Protein AF-A0A8T2EXW4-F1 (afdb_monomer)

pLDDT: mean 79.89, std 21.57, range [36.88, 98.75]

Structure (mmCIF, N/CA/C/O backbone):
data_AF-A0A8T2EXW4-F1
#
_entry.id   AF-A0A8T2EXW4-F1
#
loop_
_atom_site.group_PDB
_atom_site.id
_atom_site.type_symbol
_atom_site.label_atom_id
_atom_site.label_alt_id
_atom_site.label_comp_id
_atom_site.label_asym_id
_atom_site.label_entity_id
_atom_site.label_seq_id
_atom_site.pdbx_PDB_ins_code
_atom_site.Cartn_x
_atom_site.Cartn_y
_atom_site.Cartn_z
_atom_site.occupancy
_atom_site.B_iso_or_equiv
_atom_site.auth_seq_id
_atom_site.auth_comp_id
_atom_site.auth_asym_id
_atom_site.auth_atom_id
_atom_site.pdbx_PDB_model_num
ATOM 1 N N . MET A 1 1 ? -66.366 -6.429 31.521 1.00 39.06 1 MET A N 1
ATOM 2 C CA . MET A 1 1 ? -65.003 -6.988 31.436 1.00 39.06 1 MET A CA 1
ATOM 3 C C . MET A 1 1 ? -64.017 -5.832 31.522 1.00 39.06 1 MET A C 1
ATOM 5 O O . MET A 1 1 ? -64.271 -4.809 30.902 1.00 39.06 1 MET A O 1
ATOM 9 N N . TYR A 1 2 ? -62.978 -5.981 32.345 1.00 40.16 2 TYR A N 1
ATOM 10 C CA . TYR A 1 2 ? -61.801 -5.101 32.490 1.00 40.16 2 TYR A CA 1
ATOM 11 C C . TYR A 1 2 ? -61.026 -5.036 31.134 1.00 40.16 2 TYR A C 1
ATOM 13 O O . TYR A 1 2 ? -61.219 -5.942 30.328 1.00 40.16 2 TYR A O 1
ATOM 21 N N . TYR A 1 3 ? -60.220 -4.038 30.730 1.00 41.88 3 TYR A N 1
ATOM 22 C CA . TYR A 1 3 ? -59.063 -3.401 31.384 1.00 41.88 3 TYR A CA 1
ATOM 23 C C . TYR A 1 3 ? -58.643 -2.054 30.731 1.00 41.88 3 TYR A C 1
ATOM 25 O O . TYR A 1 3 ? -59.054 -1.703 29.629 1.00 41.88 3 TYR A O 1
ATOM 33 N N . THR A 1 4 ? -57.790 -1.355 31.480 1.00 46.88 4 THR A N 1
ATOM 34 C CA . THR A 1 4 ? -57.100 -0.057 31.361 1.00 46.88 4 THR A CA 1
ATOM 35 C C . THR A 1 4 ? -55.875 0.028 30.419 1.00 46.88 4 THR A C 1
ATOM 37 O O . THR A 1 4 ? -55.115 -0.927 30.343 1.00 46.88 4 THR A O 1
ATOM 40 N N . LEU A 1 5 ? -55.666 1.258 29.900 1.00 52.72 5 LEU A N 1
ATOM 41 C CA . LEU A 1 5 ? -54.453 2.120 29.802 1.00 52.72 5 LEU A CA 1
ATOM 42 C C . LEU A 1 5 ? -53.231 1.787 28.910 1.00 52.72 5 LEU A C 1
ATOM 44 O O . LEU A 1 5 ? -52.885 0.644 28.659 1.00 52.72 5 LEU A O 1
ATOM 48 N N . GLU A 1 6 ? -52.542 2.898 28.593 1.00 42.69 6 GLU A N 1
ATOM 49 C CA . GLU A 1 6 ? -51.160 3.083 28.102 1.00 42.69 6 GLU A CA 1
ATOM 50 C C . GLU A 1 6 ? -51.038 3.219 26.576 1.00 42.69 6 GLU A C 1
ATOM 52 O O . GLU A 1 6 ? -51.516 2.402 25.806 1.00 42.69 6 GLU A O 1
ATOM 57 N N . GLY A 1 7 ? -50.527 4.322 26.031 1.00 51.69 7 GLY A N 1
ATOM 58 C CA . GLY A 1 7 ? -49.288 4.990 26.412 1.00 51.69 7 GLY A CA 1
ATOM 59 C C . GLY A 1 7 ? -48.325 4.771 25.248 1.00 51.69 7 GLY A C 1
ATOM 60 O O . GLY A 1 7 ? -47.659 3.750 25.178 1.00 51.69 7 GLY A O 1
ATOM 61 N N . GLY A 1 8 ? -48.311 5.693 24.286 1.00 43.69 8 GLY A N 1
ATOM 62 C CA . GLY A 1 8 ? -47.463 5.599 23.100 1.00 43.69 8 GLY A CA 1
ATOM 63 C C . GLY A 1 8 ? -46.711 6.899 22.902 1.00 43.69 8 GLY A C 1
ATOM 64 O O . GLY A 1 8 ? -47.172 7.779 22.179 1.00 43.69 8 GLY A O 1
ATOM 65 N N . VAL A 1 9 ? -45.572 7.038 23.580 1.00 42.72 9 VAL A N 1
ATOM 66 C CA . VAL A 1 9 ? -44.593 8.080 23.268 1.00 42.72 9 VAL A CA 1
ATOM 67 C C . VAL A 1 9 ? -44.084 7.769 21.866 1.00 42.72 9 VAL A C 1
ATOM 69 O O . VAL A 1 9 ? -43.449 6.739 21.652 1.00 42.72 9 VAL A O 1
ATOM 72 N N . VAL A 1 10 ? -44.386 8.635 20.899 1.00 42.44 10 VAL A N 1
ATOM 73 C CA . VAL A 1 10 ? -43.747 8.594 19.583 1.00 42.44 10 VAL A CA 1
ATOM 74 C C . VAL A 1 10 ? -42.301 9.007 19.819 1.00 42.44 10 VAL A C 1
ATOM 76 O O . VAL A 1 10 ? -41.969 10.192 19.817 1.00 42.44 10 VAL A O 1
ATOM 79 N N . SER A 1 11 ? -41.445 8.041 20.150 1.00 50.97 11 SER A N 1
ATOM 80 C CA . SER A 1 11 ? -40.027 8.307 20.306 1.00 50.97 11 SER A CA 1
ATOM 81 C C . SER A 1 11 ? -39.472 8.616 18.923 1.00 50.97 11 SER A C 1
ATOM 83 O O . SER A 1 11 ? -39.265 7.720 18.104 1.00 50.97 11 SER A O 1
ATOM 85 N N . GLY A 1 12 ? -39.263 9.903 18.659 1.00 42.81 12 GLY A N 1
ATOM 86 C CA . GLY A 1 12 ? -38.510 10.412 17.521 1.00 42.81 12 GLY A CA 1
ATOM 87 C C . GLY A 1 12 ? -37.026 10.080 17.649 1.00 42.81 12 GLY A C 1
ATOM 88 O O . GLY A 1 12 ? -36.191 10.982 17.636 1.00 42.81 12 GLY A O 1
ATOM 89 N N . PHE A 1 13 ? -36.687 8.797 17.789 1.00 49.12 13 PHE A N 1
ATOM 90 C CA . PHE A 1 13 ? -35.325 8.352 17.562 1.00 49.12 13 PHE A CA 1
ATOM 91 C C . PHE A 1 13 ? -35.085 8.457 16.064 1.00 49.12 13 PHE A C 1
ATOM 93 O O . PHE A 1 13 ? -35.522 7.629 15.269 1.00 49.12 13 PHE A O 1
ATOM 100 N N . LYS A 1 14 ? -34.430 9.550 15.686 1.00 46.91 14 LYS A N 1
ATOM 101 C CA . LYS A 1 14 ? -33.710 9.650 14.430 1.00 46.91 14 LYS A CA 1
ATOM 102 C C . LYS A 1 14 ? -32.697 8.507 14.461 1.00 46.91 14 LYS A C 1
ATOM 104 O O . LYS A 1 14 ? -31.738 8.582 15.224 1.00 46.91 14 LYS A O 1
ATOM 109 N N . THR A 1 15 ? -32.968 7.430 13.729 1.00 45.72 15 THR A N 1
ATOM 110 C CA . THR A 1 15 ? -31.979 6.386 13.464 1.00 45.72 15 THR A CA 1
ATOM 111 C C . THR A 1 15 ? -30.754 7.107 12.919 1.00 45.72 15 THR A C 1
ATOM 113 O O . THR A 1 15 ? -30.822 7.715 11.853 1.00 45.72 15 THR A O 1
ATOM 116 N N . VAL A 1 16 ? -29.689 7.170 13.716 1.00 55.31 16 VAL A N 1
ATOM 117 C CA . VAL A 1 16 ? -28.384 7.597 13.225 1.00 55.31 16 VAL A CA 1
ATOM 118 C C . VAL A 1 16 ? -27.994 6.492 12.260 1.00 55.31 16 VAL A C 1
ATOM 120 O O . VAL A 1 16 ? -27.789 5.359 12.682 1.00 55.31 16 VAL A O 1
ATOM 123 N N . GLU A 1 17 ? -28.047 6.785 10.965 1.00 58.06 17 GLU A N 1
ATOM 124 C CA . GLU A 1 17 ? -27.419 5.936 9.962 1.00 58.06 17 GLU A CA 1
ATOM 125 C C . GLU A 1 17 ? -25.943 5.870 10.364 1.00 58.06 17 GLU A C 1
ATOM 127 O O . GLU A 1 17 ? -25.265 6.897 10.362 1.00 58.06 17 GLU A O 1
ATOM 132 N N . GLU A 1 18 ? -25.490 4.711 10.851 1.00 60.97 18 GLU A N 1
ATOM 133 C CA . GLU A 1 18 ? -24.069 4.468 11.099 1.00 60.97 18 GLU A CA 1
ATOM 134 C C . GLU A 1 18 ? -23.335 4.772 9.791 1.00 60.97 18 GLU A C 1
ATOM 136 O O . GLU A 1 18 ? -23.615 4.156 8.760 1.00 60.97 18 GLU A O 1
ATOM 141 N N . GLU A 1 19 ? -22.451 5.771 9.810 1.00 63.19 19 GLU A N 1
ATOM 142 C CA . GLU A 1 19 ? -21.565 6.040 8.683 1.00 63.19 19 GLU A CA 1
ATOM 143 C C . GLU A 1 19 ? -20.637 4.831 8.543 1.00 63.19 19 GLU A C 1
ATOM 145 O O . GLU A 1 19 ? -19.681 4.667 9.295 1.00 63.19 19 GLU A O 1
ATOM 150 N N . VAL A 1 20 ? -20.974 3.935 7.615 1.00 78.94 20 VAL A N 1
ATOM 151 C CA . VAL A 1 20 ? -20.176 2.743 7.330 1.00 78.94 20 VAL A CA 1
ATOM 152 C C . VAL A 1 20 ? -18.859 3.194 6.709 1.00 78.94 20 VAL A C 1
ATOM 154 O O . VAL A 1 20 ? -18.859 3.840 5.658 1.00 78.94 20 VAL A O 1
ATOM 157 N N . PHE A 1 21 ? -17.740 2.841 7.339 1.00 87.38 21 PHE A N 1
ATOM 158 C CA . PHE A 1 21 ? -16.417 3.101 6.785 1.00 87.38 21 PHE A CA 1
ATOM 159 C C . PHE A 1 21 ? -16.266 2.410 5.421 1.00 87.38 21 PHE A C 1
ATOM 161 O O . PHE A 1 21 ? -16.484 1.203 5.281 1.00 87.38 21 PHE A O 1
ATOM 168 N N . GLU A 1 22 ? -15.865 3.161 4.395 1.00 90.56 22 GLU A N 1
ATOM 169 C CA . GLU A 1 22 ? -15.632 2.610 3.061 1.00 90.56 22 GLU A CA 1
ATOM 170 C C . GLU A 1 22 ? -14.164 2.204 2.898 1.00 90.56 22 GLU A C 1
ATOM 172 O O . GLU A 1 22 ? -13.262 3.033 2.984 1.00 90.56 22 GLU A O 1
ATOM 177 N N . THR A 1 23 ? -13.915 0.925 2.607 1.00 95.56 23 THR A N 1
ATOM 178 C CA . THR A 1 23 ? -12.563 0.435 2.296 1.00 95.56 23 THR A CA 1
ATOM 179 C C . THR A 1 23 ? -12.066 1.009 0.971 1.00 95.56 23 THR A C 1
ATOM 181 O O . THR A 1 23 ? -12.733 0.890 -0.060 1.00 95.56 23 THR A O 1
ATOM 184 N N . GLN A 1 24 ? -10.860 1.576 0.967 1.00 97.81 24 GLN A N 1
ATOM 185 C CA . GLN A 1 24 ? -10.299 2.264 -0.195 1.00 97.81 24 GLN A CA 1
ATOM 186 C C . GLN A 1 24 ? -8.911 1.732 -0.553 1.00 97.81 24 GLN A C 1
ATOM 188 O O . GLN A 1 24 ? -8.067 1.495 0.306 1.00 97.81 24 GLN A O 1
ATOM 193 N N . LEU A 1 25 ? -8.658 1.559 -1.854 1.00 98.44 25 LEU A N 1
ATOM 194 C CA . LEU A 1 25 ? -7.360 1.137 -2.376 1.00 98.44 25 LEU A CA 1
ATOM 195 C C . LEU A 1 25 ? -6.732 2.262 -3.191 1.00 98.44 25 LEU A C 1
ATOM 197 O O . LEU A 1 25 ? -7.364 2.864 -4.060 1.00 98.44 25 LEU A O 1
ATOM 201 N N . TYR A 1 26 ? -5.450 2.496 -2.960 1.00 98.31 26 TYR A N 1
ATOM 202 C CA . TYR A 1 26 ? -4.672 3.510 -3.649 1.00 98.31 26 TYR A CA 1
ATOM 203 C C . TYR A 1 26 ? -3.415 2.916 -4.267 1.00 98.31 26 TYR A C 1
ATOM 205 O O . TYR A 1 26 ? -2.877 1.929 -3.775 1.00 98.31 26 TYR A O 1
ATOM 213 N N . THR A 1 27 ? -2.919 3.548 -5.329 1.00 97.75 27 THR A N 1
ATOM 214 C CA . THR A 1 27 ? -1.621 3.245 -5.939 1.00 97.75 27 THR A CA 1
ATOM 215 C C . THR A 1 27 ? -0.669 4.434 -5.820 1.00 97.75 27 THR A C 1
ATOM 217 O O . THR A 1 27 ? -1.063 5.583 -6.038 1.00 97.75 27 THR A O 1
ATOM 220 N N . CYS A 1 28 ? 0.588 4.137 -5.502 1.00 95.94 28 CYS A N 1
ATOM 221 C CA . CYS A 1 28 ? 1.744 5.022 -5.529 1.00 95.94 28 CYS A CA 1
ATOM 222 C C . CYS A 1 28 ? 2.696 4.527 -6.621 1.00 95.94 28 CYS A C 1
ATOM 224 O O . CYS A 1 28 ? 3.315 3.473 -6.469 1.00 95.94 28 CYS A O 1
ATOM 226 N N . LYS A 1 29 ? 2.827 5.288 -7.713 1.00 94.12 29 LYS A N 1
ATOM 227 C CA . LYS A 1 29 ? 3.685 4.901 -8.846 1.00 94.12 29 LYS A CA 1
ATOM 228 C C . LYS A 1 29 ? 4.422 6.070 -9.488 1.00 94.12 29 LYS A C 1
ATOM 230 O O . LYS A 1 29 ? 3.892 7.180 -9.576 1.00 94.12 29 LYS A O 1
ATOM 235 N N . GLY A 1 30 ? 5.624 5.820 -9.997 1.00 89.88 30 GLY A N 1
ATOM 236 C CA . GLY A 1 30 ? 6.437 6.779 -10.739 1.00 89.88 30 GLY A CA 1
ATOM 237 C C . GLY A 1 30 ? 7.916 6.761 -10.347 1.00 89.88 30 GLY A C 1
ATOM 238 O O . GLY A 1 30 ? 8.307 6.273 -9.296 1.00 89.88 30 GLY A O 1
ATOM 239 N N . LYS A 1 31 ? 8.767 7.333 -11.210 1.00 80.75 31 LYS A N 1
ATOM 240 C CA . LYS A 1 31 ? 10.225 7.422 -10.969 1.00 80.75 31 LYS A CA 1
ATOM 241 C C . LYS A 1 31 ? 10.722 8.835 -10.663 1.00 80.75 31 LYS A C 1
ATOM 243 O O . LYS A 1 31 ? 11.571 9.019 -9.805 1.00 80.75 31 LYS A O 1
ATOM 248 N N . ARG A 1 32 ? 10.232 9.839 -11.402 1.00 83.06 32 ARG A N 1
ATOM 249 C CA . ARG A 1 32 ? 10.624 11.257 -11.228 1.00 83.06 32 ARG A CA 1
ATOM 250 C C . ARG A 1 32 ? 9.649 12.035 -10.355 1.00 83.06 32 ARG A C 1
ATOM 252 O O . ARG A 1 32 ? 10.058 12.912 -9.609 1.00 83.06 32 ARG A O 1
ATOM 259 N N . ALA A 1 33 ? 8.369 11.720 -10.490 1.00 88.62 33 ALA A N 1
ATOM 260 C CA . ALA A 1 33 ? 7.293 12.261 -9.684 1.00 88.62 33 ALA A CA 1
ATOM 261 C C . ALA A 1 33 ? 6.374 11.093 -9.338 1.00 88.62 33 ALA A C 1
ATOM 263 O O . ALA A 1 33 ? 5.888 10.415 -10.248 1.00 88.62 33 ALA A O 1
ATOM 264 N N . ILE A 1 34 ? 6.190 10.844 -8.043 1.00 92.56 34 ILE A N 1
ATOM 265 C CA . ILE A 1 34 ? 5.267 9.816 -7.568 1.00 92.56 34 ILE A CA 1
ATOM 266 C C . ILE A 1 34 ? 3.849 10.350 -7.721 1.00 92.56 34 ILE A C 1
ATOM 268 O O . ILE A 1 34 ? 3.541 11.457 -7.279 1.00 92.56 34 ILE A O 1
ATOM 272 N N . ARG A 1 35 ? 2.993 9.564 -8.366 1.00 93.25 35 ARG A N 1
ATOM 273 C CA . ARG A 1 35 ? 1.565 9.829 -8.487 1.00 93.25 35 ARG A CA 1
ATOM 274 C C . ARG A 1 35 ? 0.818 8.947 -7.506 1.00 93.25 35 ARG A C 1
ATOM 276 O O . ARG A 1 35 ? 1.065 7.745 -7.455 1.00 93.25 35 ARG A O 1
ATOM 283 N N . PHE A 1 36 ? -0.101 9.569 -6.783 1.00 93.88 36 PHE A N 1
ATOM 284 C CA . PHE A 1 36 ? -1.036 8.918 -5.882 1.00 93.88 36 PHE A CA 1
ATOM 285 C C . PHE A 1 36 ? -2.429 8.951 -6.515 1.00 93.88 36 PHE A C 1
ATOM 287 O O . PHE A 1 36 ? -2.864 10.011 -6.971 1.00 93.88 36 PHE A O 1
ATOM 294 N N . LYS A 1 37 ? -3.100 7.801 -6.610 1.00 95.94 37 LYS A N 1
ATOM 295 C CA . LYS A 1 37 ? -4.422 7.682 -7.246 1.00 95.94 37 LYS A CA 1
ATOM 296 C C . LYS A 1 37 ? -5.245 6.598 -6.555 1.00 95.94 37 LYS A C 1
ATOM 298 O O . LYS A 1 37 ? -4.727 5.510 -6.322 1.00 95.94 37 LYS A O 1
ATOM 303 N N . GLN A 1 38 ? -6.519 6.873 -6.287 1.00 96.81 38 GLN A N 1
ATOM 304 C CA . GLN A 1 38 ? -7.472 5.848 -5.857 1.00 96.81 38 GLN A CA 1
ATOM 305 C C . GLN A 1 38 ? -7.787 4.906 -7.027 1.00 96.81 38 GLN A C 1
ATOM 307 O O . GLN A 1 38 ? -7.985 5.344 -8.164 1.00 96.81 38 GLN A O 1
ATOM 312 N N . VAL A 1 39 ? -7.814 3.608 -6.755 1.00 96.56 39 VAL A N 1
ATOM 313 C CA . VAL A 1 39 ? -8.113 2.543 -7.716 1.00 96.56 39 VAL A CA 1
ATOM 314 C C . VAL A 1 39 ? -9.218 1.647 -7.152 1.00 96.56 39 VAL A C 1
ATOM 316 O O . VAL A 1 39 ? -9.456 1.663 -5.945 1.00 96.56 39 VAL A O 1
ATOM 319 N N . PRO A 1 40 ? -9.912 0.852 -7.986 1.00 96.81 40 PRO A N 1
ATOM 320 C CA . PRO A 1 40 ? -10.910 -0.082 -7.478 1.00 96.81 40 PRO A CA 1
ATOM 321 C C . PRO A 1 40 ? -10.298 -1.027 -6.442 1.00 96.81 40 PRO A C 1
ATOM 323 O O . PRO A 1 40 ? -9.223 -1.583 -6.691 1.00 96.81 40 PRO A O 1
ATOM 326 N N . PHE A 1 41 ? -10.985 -1.245 -5.320 1.00 96.56 41 PHE A N 1
ATOM 327 C CA . PHE A 1 41 ? -10.604 -2.265 -4.345 1.00 96.56 41 PHE A CA 1
ATOM 328 C C . PHE A 1 41 ? -10.850 -3.660 -4.937 1.00 96.56 41 PHE A C 1
ATOM 330 O O . PHE A 1 41 ? -11.920 -4.249 -4.821 1.00 96.56 41 PHE A O 1
ATOM 337 N N . ALA A 1 42 ? -9.857 -4.151 -5.674 1.00 94.88 42 ALA A N 1
ATOM 338 C CA . ALA A 1 42 ? -9.914 -5.412 -6.393 1.00 94.88 42 ALA A CA 1
ATOM 339 C C . ALA A 1 42 ? -8.506 -5.977 -6.581 1.00 94.88 42 ALA A C 1
ATOM 341 O O . ALA A 1 42 ? -7.560 -5.234 -6.849 1.00 94.88 42 ALA A O 1
ATOM 342 N N . ARG A 1 43 ? -8.371 -7.310 -6.544 1.00 94.56 43 ARG A N 1
ATOM 343 C CA . ARG A 1 43 ? -7.086 -7.988 -6.806 1.00 94.56 43 ARG A CA 1
ATOM 344 C C . ARG A 1 43 ? -6.503 -7.602 -8.169 1.00 94.56 43 ARG A C 1
ATOM 346 O O . A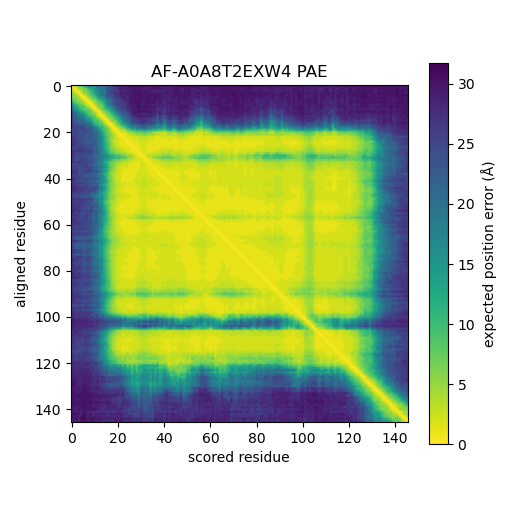RG A 1 43 ? -5.293 -7.483 -8.304 1.00 94.56 43 ARG A O 1
ATOM 353 N N . SER A 1 44 ? -7.355 -7.377 -9.170 1.00 94.25 44 SER A N 1
ATOM 354 C CA . SER A 1 44 ? -6.949 -6.961 -10.519 1.00 94.25 44 SER A CA 1
ATOM 355 C C . SER A 1 44 ? -6.304 -5.574 -10.582 1.00 94.25 44 SER A C 1
ATOM 357 O O . SER A 1 44 ? -5.692 -5.250 -11.594 1.00 94.25 44 SER A O 1
ATOM 359 N N . SER A 1 45 ? -6.457 -4.752 -9.540 1.00 95.25 45 SER A N 1
ATOM 360 C CA . SER A 1 45 ? -5.782 -3.456 -9.432 1.00 95.25 45 SER A CA 1
ATOM 361 C C . SER A 1 45 ? -4.325 -3.604 -8.995 1.00 95.25 45 SER A C 1
ATOM 363 O O . SER A 1 45 ? -3.500 -2.765 -9.357 1.00 95.25 45 SER A O 1
ATOM 365 N N . LEU A 1 46 ? -4.008 -4.656 -8.230 1.00 96.06 46 LEU A N 1
ATOM 366 C CA . LEU A 1 46 ? -2.655 -4.926 -7.755 1.00 96.06 46 LEU A CA 1
ATOM 367 C C . LEU A 1 46 ? -1.750 -5.342 -8.917 1.00 96.06 46 LEU A C 1
ATOM 369 O O . LEU A 1 46 ? -2.187 -5.960 -9.889 1.00 96.06 46 LEU A O 1
ATOM 373 N N . ASN A 1 47 ? -0.466 -5.022 -8.797 1.00 95.62 47 ASN A N 1
ATOM 374 C CA . ASN A 1 47 ? 0.583 -5.509 -9.683 1.00 95.62 47 ASN A CA 1
ATOM 375 C C . ASN A 1 47 ? 1.927 -5.550 -8.942 1.00 95.62 47 ASN A C 1
ATOM 377 O O . ASN A 1 47 ? 2.061 -5.007 -7.848 1.00 95.62 47 ASN A O 1
ATOM 381 N N . HIS A 1 48 ? 2.918 -6.191 -9.555 1.00 95.81 48 HIS A N 1
ATOM 382 C CA . HIS A 1 48 ? 4.248 -6.364 -8.972 1.00 95.81 48 HIS A CA 1
ATOM 383 C C . HIS A 1 48 ? 5.141 -5.113 -9.081 1.00 95.81 48 HIS A C 1
ATOM 385 O O . HIS A 1 48 ? 6.213 -5.086 -8.493 1.00 95.81 48 HIS A O 1
ATOM 391 N N . ASP A 1 49 ? 4.753 -4.091 -9.845 1.00 95.06 49 ASP A N 1
ATOM 392 C CA . ASP A 1 49 ? 5.619 -2.959 -10.202 1.00 95.06 49 ASP A CA 1
ATOM 393 C C . ASP A 1 49 ? 5.393 -1.706 -9.353 1.00 95.06 49 ASP A C 1
ATOM 395 O O . ASP A 1 49 ? 6.297 -0.883 -9.244 1.00 95.06 49 ASP A O 1
ATOM 399 N N . ASP A 1 50 ? 4.209 -1.562 -8.763 1.00 96.50 50 ASP A N 1
ATOM 400 C CA . ASP A 1 50 ? 3.789 -0.363 -8.038 1.00 96.50 50 ASP A CA 1
ATOM 401 C C . ASP A 1 50 ? 3.652 -0.641 -6.522 1.00 96.50 50 ASP A C 1
ATOM 403 O O . ASP A 1 50 ? 3.685 -1.789 -6.067 1.00 96.50 50 ASP A O 1
ATOM 407 N N . VAL A 1 51 ? 3.486 0.417 -5.720 1.00 98.31 51 VAL A N 1
ATOM 408 C CA . VAL A 1 51 ? 3.119 0.307 -4.295 1.00 98.31 51 VAL A CA 1
ATOM 409 C C . VAL A 1 51 ? 1.635 0.605 -4.136 1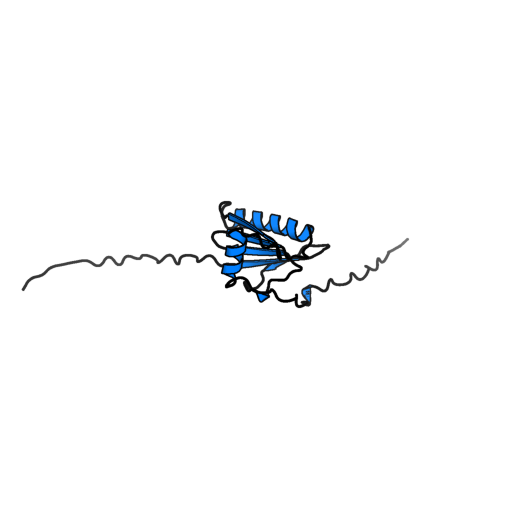.00 98.31 51 VAL A C 1
ATOM 411 O O . VAL A 1 51 ? 1.100 1.486 -4.813 1.00 98.31 51 VAL A O 1
ATOM 414 N N . PHE A 1 52 ? 0.967 -0.107 -3.237 1.00 98.44 52 PHE A N 1
ATOM 415 C CA . PHE A 1 52 ? -0.455 0.055 -2.966 1.00 98.44 52 PHE A CA 1
ATOM 416 C C . PHE A 1 52 ? -0.707 0.331 -1.489 1.00 98.44 52 PHE A C 1
ATOM 418 O O . PHE A 1 52 ? 0.010 -0.174 -0.630 1.00 98.44 52 PHE A O 1
ATOM 425 N N . ILE A 1 53 ? -1.730 1.133 -1.204 1.00 98.75 53 ILE A N 1
ATOM 426 C CA . ILE A 1 53 ? -2.191 1.419 0.156 1.00 98.75 53 ILE A CA 1
ATOM 427 C C . ILE A 1 53 ? -3.647 0.987 0.245 1.00 98.75 53 ILE A C 1
ATOM 429 O O . ILE A 1 53 ? -4.478 1.520 -0.489 1.00 98.75 53 ILE A O 1
ATOM 433 N N . LEU A 1 54 ? -3.933 0.010 1.100 1.00 98.56 54 LEU A N 1
ATOM 434 C CA . LEU A 1 54 ? -5.285 -0.435 1.414 1.00 98.56 54 LEU A CA 1
ATOM 435 C C . LEU A 1 54 ? -5.685 0.160 2.759 1.00 98.56 54 LEU A C 1
ATOM 437 O O . LEU A 1 54 ? -5.125 -0.211 3.788 1.00 98.56 54 LEU A O 1
ATOM 441 N N . ASP A 1 55 ? -6.629 1.085 2.713 1.00 98.25 55 ASP A N 1
ATOM 442 C CA . ASP A 1 55 ? -7.197 1.765 3.865 1.00 98.25 55 ASP A CA 1
ATOM 443 C C . ASP A 1 55 ? -8.486 1.050 4.285 1.00 98.25 55 ASP A C 1
ATOM 445 O O . ASP A 1 55 ? -9.448 0.983 3.512 1.00 98.25 55 ASP A O 1
ATOM 449 N N . THR A 1 56 ? -8.470 0.455 5.475 1.00 96.50 56 THR A N 1
ATOM 450 C CA . THR A 1 56 ? -9.617 -0.214 6.104 1.00 96.50 56 THR A CA 1
ATOM 451 C C . THR A 1 56 ? -9.903 0.455 7.440 1.00 96.50 56 THR A C 1
ATOM 453 O O . THR A 1 56 ? -9.043 1.159 7.958 1.00 96.50 56 THR A O 1
ATOM 456 N N . GLU A 1 57 ? -11.074 0.200 8.018 1.00 92.81 57 GLU A N 1
ATOM 457 C CA . GLU A 1 57 ? -11.509 0.829 9.270 1.00 92.81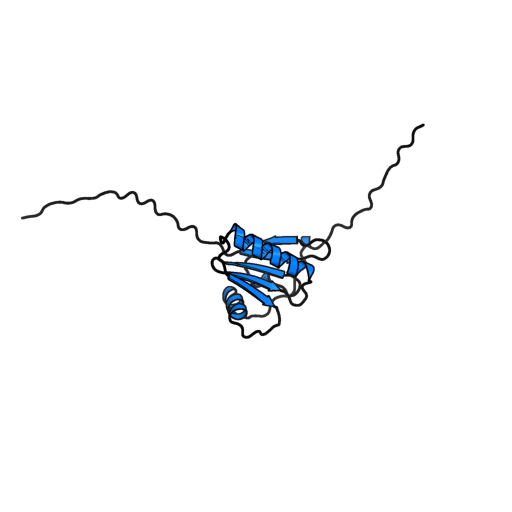 57 GLU A CA 1
ATOM 458 C C . GLU A 1 57 ? -10.515 0.633 10.428 1.00 92.81 57 GLU A C 1
ATOM 460 O O . GLU A 1 57 ? -10.251 1.560 11.183 1.00 92.81 57 GLU A O 1
ATOM 465 N N . GLU A 1 58 ? -9.923 -0.558 10.553 1.00 91.19 58 GLU A N 1
ATOM 466 C CA . GLU A 1 58 ? -9.080 -0.909 11.706 1.00 91.19 58 GLU A CA 1
ATOM 467 C C . GLU A 1 58 ? -7.575 -0.902 11.398 1.00 91.19 58 GLU A C 1
ATOM 469 O O . GLU A 1 58 ? -6.744 -0.807 12.308 1.00 91.19 58 GLU A O 1
ATOM 474 N N . LYS A 1 59 ? -7.202 -1.050 10.119 1.00 96.50 59 LYS A N 1
ATOM 475 C CA . LYS A 1 59 ? -5.804 -1.220 9.700 1.00 96.50 59 LYS A CA 1
ATOM 476 C C . LYS A 1 59 ? -5.528 -0.642 8.314 1.00 96.50 59 LYS A C 1
ATOM 478 O O . LYS A 1 59 ? -6.280 -0.867 7.366 1.00 96.50 59 LYS A O 1
ATOM 483 N N . ILE A 1 60 ? -4.380 0.010 8.160 1.00 98.38 60 ILE A N 1
ATOM 484 C CA . ILE A 1 60 ? -3.850 0.437 6.864 1.00 98.38 60 ILE A CA 1
ATOM 485 C C . ILE A 1 60 ? -2.711 -0.497 6.449 1.00 98.38 60 ILE A C 1
ATOM 487 O O . ILE A 1 60 ? -1.722 -0.667 7.165 1.00 98.38 60 ILE A O 1
ATOM 491 N N . TYR A 1 61 ? -2.812 -1.071 5.253 1.00 98.25 61 TYR A N 1
ATOM 492 C CA . TYR A 1 61 ? -1.770 -1.921 4.683 1.00 98.25 61 TYR A CA 1
ATOM 493 C C . TYR A 1 61 ? -1.013 -1.187 3.582 1.00 98.25 61 TYR A C 1
ATOM 495 O O . TYR A 1 61 ? -1.618 -0.701 2.627 1.00 98.25 61 TYR A O 1
ATOM 503 N N . GLN A 1 62 ? 0.315 -1.182 3.655 1.00 98.50 62 GLN A N 1
ATOM 504 C CA . GLN A 1 62 ? 1.181 -0.826 2.537 1.00 98.50 62 GLN A CA 1
ATOM 505 C C . GLN A 1 62 ? 1.668 -2.103 1.851 1.00 98.50 62 GLN A C 1
ATOM 507 O O . GLN A 1 62 ? 2.522 -2.807 2.383 1.00 98.50 62 GLN A O 1
ATOM 512 N N . PHE A 1 63 ? 1.166 -2.380 0.651 1.00 97.88 63 PHE A N 1
ATOM 513 C CA . PHE A 1 63 ? 1.633 -3.486 -0.176 1.00 97.88 63 PHE A CA 1
ATOM 514 C C . PHE A 1 63 ? 2.714 -3.015 -1.156 1.00 97.88 63 PHE A C 1
ATOM 516 O O . PHE A 1 63 ? 2.454 -2.202 -2.045 1.00 97.88 63 PHE A O 1
ATOM 523 N N . ASN A 1 64 ? 3.928 -3.538 -1.015 1.00 97.81 64 ASN A N 1
ATOM 524 C CA . ASN A 1 64 ? 5.052 -3.236 -1.891 1.00 97.81 64 ASN A CA 1
ATOM 525 C C . ASN A 1 64 ? 5.159 -4.302 -2.985 1.00 97.81 64 ASN A C 1
ATOM 527 O O . ASN A 1 64 ? 5.590 -5.422 -2.707 1.00 97.81 64 ASN A O 1
ATOM 531 N N . GLY A 1 65 ? 4.853 -3.944 -4.236 1.00 96.44 65 GLY A N 1
ATOM 532 C CA . GLY A 1 65 ? 5.134 -4.814 -5.378 1.00 96.44 65 GLY A CA 1
ATOM 533 C C . GLY A 1 65 ? 6.622 -5.168 -5.458 1.00 96.44 65 GLY A C 1
ATOM 534 O O . GLY A 1 65 ? 7.483 -4.342 -5.123 1.00 96.44 65 GLY A O 1
ATOM 535 N N . ALA A 1 66 ? 6.947 -6.381 -5.906 1.00 95.19 66 ALA A N 1
ATOM 536 C CA . ALA A 1 66 ? 8.316 -6.898 -5.902 1.00 95.19 66 ALA A CA 1
ATOM 537 C C . ALA A 1 66 ? 9.315 -6.011 -6.678 1.00 95.19 66 ALA A C 1
ATOM 539 O O . ALA A 1 66 ? 10.479 -5.904 -6.291 1.00 95.19 66 ALA A O 1
ATOM 540 N N . ASN A 1 67 ? 8.850 -5.324 -7.725 1.00 94.81 67 ASN A N 1
ATOM 541 C CA . ASN A 1 67 ? 9.635 -4.444 -8.594 1.00 94.81 67 ASN A CA 1
ATOM 542 C C . ASN A 1 67 ? 9.456 -2.945 -8.282 1.00 94.81 67 ASN A C 1
ATOM 544 O O . ASN A 1 67 ? 10.022 -2.107 -8.991 1.00 94.81 67 ASN A O 1
ATOM 548 N N . SER A 1 68 ? 8.688 -2.595 -7.244 1.00 95.94 68 SER A N 1
ATOM 549 C CA . SER A 1 68 ? 8.510 -1.202 -6.816 1.00 95.94 68 SER A CA 1
ATOM 550 C C . SER A 1 68 ? 9.818 -0.571 -6.339 1.00 95.94 68 SER A C 1
ATOM 552 O O . SER A 1 68 ? 10.698 -1.242 -5.788 1.00 95.94 68 SER A O 1
ATOM 554 N N . ASN A 1 69 ? 9.949 0.741 -6.525 1.00 95.88 69 ASN A N 1
ATOM 555 C CA . ASN A 1 69 ? 11.160 1.484 -6.190 1.00 95.88 69 ASN A CA 1
ATOM 556 C C . ASN A 1 69 ? 11.106 2.155 -4.804 1.00 95.88 69 ASN A C 1
ATOM 558 O O . ASN A 1 69 ? 10.049 2.328 -4.198 1.00 95.88 69 ASN A O 1
ATOM 562 N N . ILE A 1 70 ? 12.276 2.554 -4.291 1.00 96.19 70 ILE A N 1
ATOM 563 C CA . ILE A 1 70 ? 12.423 3.126 -2.940 1.00 96.19 70 ILE A CA 1
ATOM 564 C C . ILE A 1 70 ? 11.622 4.427 -2.789 1.00 96.19 70 ILE A C 1
ATOM 566 O O . ILE A 1 70 ? 11.051 4.671 -1.729 1.00 96.19 70 ILE A O 1
ATOM 570 N N . GLN A 1 71 ? 11.549 5.252 -3.836 1.00 95.69 71 GLN A N 1
ATOM 571 C CA . GLN A 1 71 ? 10.814 6.514 -3.810 1.00 95.69 71 GLN A CA 1
ATOM 572 C C . GLN A 1 71 ? 9.299 6.288 -3.713 1.00 95.69 71 GLN A C 1
ATOM 574 O O . GLN A 1 71 ? 8.628 7.000 -2.970 1.00 95.69 71 GLN A O 1
ATOM 579 N N . GLU A 1 72 ? 8.761 5.288 -4.416 1.00 97.19 72 GLU A N 1
ATOM 580 C CA . GLU A 1 72 ? 7.353 4.880 -4.307 1.00 97.19 72 GLU A CA 1
ATOM 581 C C . GLU A 1 72 ? 7.030 4.401 -2.892 1.00 97.19 72 GLU A C 1
ATOM 583 O O . GLU A 1 72 ? 6.056 4.863 -2.302 1.00 97.19 72 GLU A O 1
ATOM 588 N N . ARG A 1 73 ? 7.879 3.536 -2.320 1.00 97.88 73 ARG A N 1
ATOM 589 C CA . ARG A 1 73 ? 7.689 2.985 -0.966 1.00 97.88 73 ARG A CA 1
ATOM 590 C C . ARG A 1 73 ? 7.770 4.057 0.115 1.00 97.88 73 ARG A C 1
ATOM 592 O O . ARG A 1 73 ? 6.939 4.072 1.017 1.00 97.88 73 ARG A O 1
ATOM 599 N N . ALA A 1 74 ? 8.739 4.967 0.011 1.00 96.94 74 ALA A N 1
ATOM 600 C CA . ALA A 1 74 ? 8.875 6.085 0.940 1.00 96.94 74 ALA A CA 1
ATOM 601 C C . ALA A 1 74 ? 7.662 7.019 0.859 1.00 96.94 74 ALA A C 1
ATOM 603 O O . ALA A 1 74 ? 7.098 7.394 1.885 1.00 96.94 74 ALA A O 1
ATOM 604 N N . LYS A 1 75 ? 7.207 7.339 -0.360 1.00 96.69 75 LYS A N 1
ATOM 605 C CA . LYS A 1 75 ? 6.035 8.196 -0.530 1.00 96.69 75 LYS A CA 1
ATOM 606 C C . LYS A 1 75 ? 4.755 7.532 -0.031 1.00 96.69 75 LYS A C 1
ATOM 608 O O . LYS A 1 75 ? 3.911 8.214 0.541 1.00 96.69 75 LYS A O 1
ATOM 613 N N . ALA A 1 76 ? 4.610 6.226 -0.236 1.00 98.12 76 ALA A N 1
ATOM 614 C CA . ALA A 1 76 ? 3.480 5.480 0.293 1.00 98.12 76 ALA A CA 1
ATOM 615 C C . ALA A 1 76 ? 3.443 5.531 1.826 1.00 98.12 76 ALA A C 1
ATOM 617 O O . ALA A 1 76 ? 2.391 5.822 2.384 1.00 98.12 76 ALA A O 1
ATOM 618 N N . LEU A 1 77 ? 4.591 5.375 2.492 1.00 98.12 77 LEU A N 1
ATOM 619 C CA . LEU A 1 77 ? 4.664 5.457 3.949 1.00 98.12 77 LEU A CA 1
ATOM 620 C C . LEU A 1 77 ? 4.243 6.839 4.475 1.00 98.12 77 LEU A C 1
ATOM 622 O O . LEU A 1 77 ? 3.503 6.915 5.451 1.00 98.12 77 LEU A O 1
ATOM 626 N N . GLU A 1 78 ? 4.644 7.929 3.807 1.00 97.88 78 GLU A N 1
ATOM 627 C CA . GLU A 1 78 ? 4.163 9.282 4.141 1.00 97.88 78 GLU A CA 1
ATOM 628 C C . GLU A 1 78 ? 2.634 9.389 4.044 1.00 97.88 78 GLU A C 1
ATOM 630 O O . GLU A 1 78 ? 1.996 9.995 4.904 1.00 97.88 78 GLU A O 1
ATOM 635 N N . VAL A 1 79 ? 2.040 8.803 3.000 1.00 97.62 79 VAL A N 1
ATOM 636 C CA . VAL A 1 79 ? 0.584 8.815 2.811 1.00 97.62 79 VAL A CA 1
ATOM 637 C C . VAL A 1 79 ? -0.117 7.966 3.868 1.00 97.62 79 VAL A C 1
ATOM 639 O O . VAL A 1 79 ? -1.138 8.396 4.388 1.00 97.62 79 VAL A O 1
ATOM 642 N N . VAL A 1 80 ? 0.432 6.807 4.231 1.00 98.44 80 VAL A N 1
ATOM 643 C CA . VAL A 1 80 ? -0.110 5.963 5.306 1.00 98.44 80 VAL A CA 1
ATOM 644 C C . VAL A 1 80 ? -0.175 6.729 6.626 1.00 98.44 80 VAL A C 1
ATOM 646 O O . VAL A 1 80 ? -1.213 6.710 7.280 1.00 98.44 80 VAL A O 1
ATOM 649 N N . GLN A 1 81 ? 0.891 7.452 6.993 1.00 97.94 81 GLN A N 1
ATOM 650 C CA . GLN A 1 81 ? 0.875 8.288 8.201 1.00 97.94 81 GLN A CA 1
ATOM 651 C C . GLN A 1 81 ? -0.178 9.399 8.103 1.00 97.94 81 GLN A C 1
ATOM 653 O O . GLN A 1 81 ? -0.934 9.616 9.043 1.00 97.94 81 GLN A O 1
ATOM 658 N N . TYR A 1 82 ? -0.294 10.049 6.940 1.00 97.25 82 TYR A N 1
ATOM 659 C CA . TYR A 1 82 ? -1.332 11.054 6.715 1.00 97.25 82 TYR A CA 1
ATOM 660 C C . TYR A 1 82 ? -2.749 10.485 6.878 1.00 97.25 82 TYR A C 1
ATOM 662 O O . TYR A 1 82 ? -3.568 11.109 7.546 1.00 97.25 82 TYR A O 1
ATOM 670 N N . LEU A 1 83 ? -3.046 9.322 6.286 1.00 96.19 83 LEU A N 1
ATOM 671 C CA . LEU A 1 83 ? -4.361 8.685 6.397 1.00 96.19 83 LEU A CA 1
ATOM 672 C C . LEU A 1 83 ? -4.666 8.316 7.848 1.00 96.19 83 LEU A C 1
ATOM 674 O O . LEU A 1 83 ? -5.737 8.649 8.352 1.00 96.19 83 LEU A O 1
ATOM 678 N N . LYS A 1 84 ? -3.692 7.710 8.533 1.00 96.00 84 LYS A N 1
ATOM 679 C CA . LYS A 1 84 ? -3.793 7.345 9.944 1.00 96.00 84 LYS A CA 1
ATOM 680 C C . LYS A 1 84 ? -4.136 8.554 10.821 1.00 96.00 84 LYS A C 1
ATOM 682 O O . LYS A 1 84 ? -5.077 8.498 11.605 1.00 96.00 84 LYS A O 1
ATOM 687 N N . ASP A 1 85 ? -3.418 9.660 10.668 1.00 95.69 85 ASP A N 1
ATOM 688 C CA . ASP A 1 85 ? -3.654 10.857 11.479 1.00 95.69 85 ASP A CA 1
A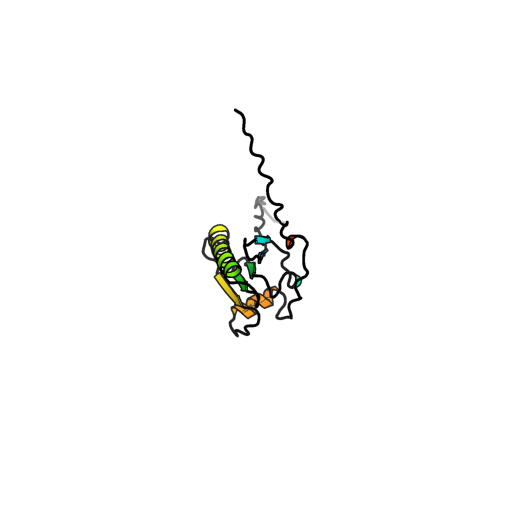TOM 689 C C . ASP A 1 85 ? -4.965 11.561 11.106 1.00 95.69 85 ASP A C 1
ATOM 691 O O . ASP A 1 85 ? -5.661 12.101 11.967 1.00 95.69 85 ASP A O 1
ATOM 695 N N . LYS A 1 86 ? -5.301 11.590 9.810 1.00 94.19 86 LYS A N 1
ATOM 696 C CA . LYS A 1 86 ? -6.405 12.402 9.293 1.00 94.19 86 LYS A CA 1
ATOM 697 C C . LYS A 1 86 ? -7.769 11.729 9.400 1.00 94.19 86 LYS A C 1
ATOM 699 O O . LYS A 1 86 ? -8.749 12.436 9.637 1.00 94.19 86 LYS A O 1
ATOM 704 N N . TYR A 1 87 ? -7.823 10.422 9.171 1.00 92.75 87 TYR A N 1
ATOM 705 C CA . TYR A 1 87 ? -9.066 9.657 9.044 1.00 92.75 87 TYR A CA 1
ATOM 706 C C . TYR A 1 87 ? -9.231 8.590 10.130 1.00 92.75 87 TYR A C 1
ATOM 708 O O . TYR A 1 87 ? -10.340 8.109 10.312 1.00 92.75 87 TYR A O 1
ATOM 716 N N . HIS A 1 88 ? -8.169 8.281 10.885 1.00 93.56 88 HIS A N 1
ATOM 717 C CA . HIS A 1 88 ? -8.182 7.260 11.944 1.00 93.56 88 HIS A CA 1
ATOM 718 C C . HIS A 1 88 ? -7.728 7.772 13.315 1.00 93.56 88 HIS A C 1
ATOM 720 O O . HIS A 1 88 ? -7.347 6.992 14.195 1.00 93.56 88 HIS A O 1
ATOM 726 N N . GLU A 1 89 ? -7.691 9.095 13.484 1.00 92.56 89 GLU A N 1
ATOM 727 C CA . GLU A 1 89 ? -7.330 9.764 14.743 1.00 92.56 89 GLU A CA 1
ATOM 728 C C . GLU A 1 89 ? -5.969 9.324 15.323 1.00 92.56 89 GLU A C 1
ATOM 730 O O . GLU A 1 89 ? -5.726 9.410 16.525 1.00 92.56 89 GLU A O 1
ATOM 735 N N . GLY A 1 90 ? -5.059 8.822 14.481 1.00 91.06 90 GLY A N 1
ATOM 736 C CA . GLY A 1 90 ? -3.751 8.330 14.915 1.00 91.06 90 GLY A CA 1
ATOM 737 C C . GLY A 1 90 ? -3.762 6.936 15.560 1.00 91.06 90 GLY A C 1
ATOM 738 O O . GLY A 1 90 ? -2.714 6.481 16.022 1.00 91.06 90 GLY A O 1
ATOM 739 N N . THR A 1 91 ? -4.900 6.237 15.602 1.00 89.81 91 THR A N 1
ATOM 740 C CA . THR A 1 91 ? -5.063 5.000 16.398 1.00 89.81 91 THR A CA 1
ATOM 741 C C . THR A 1 91 ? -5.025 3.704 15.592 1.00 89.81 91 THR A C 1
ATOM 743 O O . THR A 1 91 ? -4.641 2.675 16.137 1.00 89.81 91 THR A O 1
ATOM 746 N N . CYS A 1 92 ? -5.333 3.763 14.298 1.00 92.75 92 CYS A N 1
ATOM 747 C CA . CYS A 1 92 ? -5.356 2.607 13.400 1.00 92.75 92 CYS A CA 1
ATOM 748 C C . CYS A 1 92 ? -3.984 1.916 13.261 1.00 92.75 92 CYS A C 1
ATOM 750 O O . CYS A 1 92 ? -2.921 2.561 13.286 1.00 92.75 92 CYS A O 1
ATOM 752 N N . ASP A 1 93 ? -4.005 0.590 13.119 1.00 95.69 93 ASP A N 1
ATOM 753 C CA . ASP A 1 93 ? -2.804 -0.221 12.932 1.00 95.69 93 ASP A CA 1
ATOM 754 C C . ASP A 1 93 ? -2.212 -0.035 11.529 1.00 95.69 93 ASP A C 1
ATOM 756 O O . ASP A 1 93 ? -2.909 0.266 10.563 1.00 95.69 93 ASP A O 1
ATOM 760 N N . VAL A 1 94 ? -0.903 -0.256 11.388 1.00 96.94 94 VAL A N 1
ATOM 761 C CA . VAL A 1 94 ? -0.217 -0.184 10.090 1.00 96.94 94 VAL A CA 1
ATOM 762 C C . VAL A 1 94 ? 0.603 -1.443 9.866 1.00 96.94 94 VAL A C 1
ATOM 764 O O . VAL A 1 94 ? 1.404 -1.813 10.721 1.00 96.94 94 VAL A O 1
ATOM 767 N N . ALA A 1 95 ? 0.454 -2.056 8.693 1.00 96.69 95 ALA A N 1
ATOM 768 C CA . ALA A 1 95 ? 1.237 -3.216 8.283 1.00 96.69 95 ALA A CA 1
ATOM 769 C C . ALA A 1 95 ? 1.904 -2.995 6.920 1.00 96.69 95 ALA A C 1
ATOM 771 O O . ALA A 1 95 ? 1.310 -2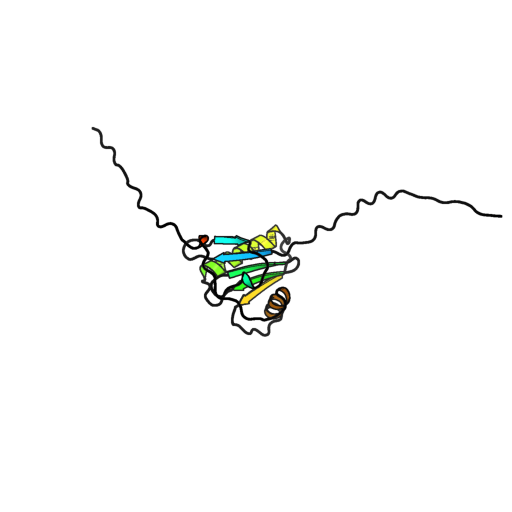.425 6.003 1.00 96.69 95 ALA A O 1
ATOM 772 N N . ILE A 1 96 ? 3.139 -3.479 6.772 1.00 96.31 96 ILE A N 1
ATOM 773 C CA . ILE A 1 96 ? 3.854 -3.501 5.492 1.00 96.31 96 ILE A CA 1
ATOM 774 C C . ILE A 1 96 ? 3.839 -4.935 4.972 1.00 96.31 96 ILE A C 1
ATOM 776 O O . ILE A 1 96 ? 4.277 -5.851 5.657 1.00 96.31 96 ILE A O 1
ATOM 780 N N . VAL A 1 97 ? 3.353 -5.118 3.749 1.00 95.81 97 VAL A N 1
ATOM 781 C CA . VAL A 1 97 ? 3.272 -6.414 3.075 1.00 95.81 97 VAL A CA 1
ATOM 782 C C . VAL A 1 97 ? 4.160 -6.363 1.840 1.00 95.81 97 VAL A C 1
ATOM 784 O O . VAL A 1 97 ? 3.928 -5.570 0.930 1.00 95.81 97 VAL A O 1
ATOM 787 N N . ASP A 1 98 ? 5.189 -7.201 1.793 1.00 94.62 98 ASP A N 1
ATOM 788 C CA . ASP A 1 98 ? 6.075 -7.301 0.635 1.00 94.62 98 ASP A CA 1
ATOM 789 C C . ASP A 1 98 ? 5.636 -8.450 -0.283 1.00 94.62 98 ASP A C 1
ATOM 791 O O . ASP A 1 98 ? 5.486 -9.600 0.131 1.00 94.62 98 ASP A O 1
ATOM 795 N N . ASP A 1 99 ? 5.478 -8.147 -1.564 1.00 93.50 99 ASP A N 1
ATOM 796 C CA . ASP A 1 99 ? 5.177 -9.122 -2.602 1.00 93.50 99 ASP A CA 1
ATOM 797 C C . ASP A 1 99 ? 6.284 -10.177 -2.764 1.00 93.50 99 ASP A C 1
ATOM 799 O O . ASP A 1 99 ? 7.480 -9.876 -2.739 1.00 93.50 99 ASP A O 1
ATOM 803 N N . GLY A 1 100 ? 5.886 -11.436 -2.943 1.00 84.31 100 GLY A N 1
ATOM 804 C CA . GLY A 1 100 ? 6.806 -12.566 -3.082 1.00 84.31 100 GLY A CA 1
ATOM 805 C C . GLY A 1 100 ? 7.544 -12.963 -1.798 1.00 84.31 100 GLY A C 1
ATOM 806 O O . GLY A 1 100 ? 8.219 -13.995 -1.794 1.00 84.31 100 GLY A O 1
ATOM 807 N N . LYS A 1 101 ? 7.395 -12.214 -0.696 1.00 81.69 101 LYS A N 1
ATOM 808 C CA . LYS A 1 101 ? 7.826 -12.677 0.621 1.00 81.69 101 LYS A CA 1
ATOM 809 C C . LYS A 1 101 ? 6.709 -13.496 1.247 1.00 81.69 101 LYS A C 1
ATOM 811 O O . LYS A 1 101 ? 5.664 -12.981 1.635 1.00 81.69 101 LYS A O 1
ATOM 816 N N . LEU A 1 102 ? 6.956 -14.798 1.349 1.00 62.50 102 LEU A N 1
ATOM 817 C CA . LEU A 1 102 ? 6.196 -15.681 2.225 1.00 62.50 102 LEU A CA 1
ATOM 818 C C . LEU A 1 102 ? 6.624 -15.407 3.667 1.00 62.50 102 LEU A C 1
ATOM 820 O O . LEU A 1 102 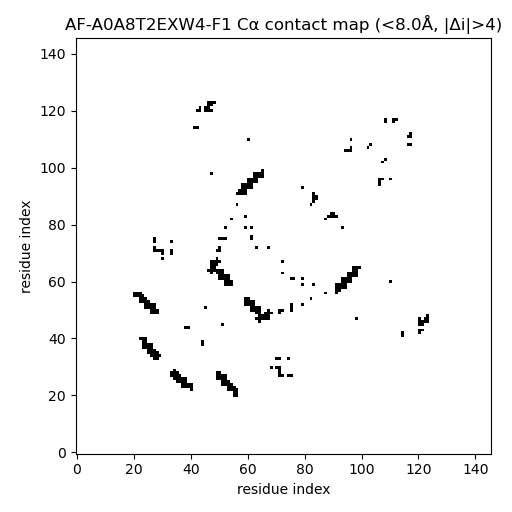? 7.274 -16.239 4.293 1.00 62.50 102 LEU A O 1
ATOM 824 N N . ASP A 1 103 ? 6.303 -14.221 4.173 1.00 61.31 103 ASP A N 1
ATOM 825 C CA . ASP A 1 103 ? 6.287 -14.040 5.612 1.00 61.31 103 ASP A CA 1
ATOM 826 C C . ASP A 1 103 ? 5.067 -14.790 6.135 1.00 61.31 103 ASP A C 1
ATOM 828 O O . ASP A 1 103 ? 3.931 -14.525 5.743 1.00 61.31 103 ASP A O 1
ATOM 832 N N . THR A 1 104 ? 5.301 -15.755 7.023 1.00 55.59 104 THR A N 1
ATOM 833 C CA . THR A 1 104 ? 4.245 -16.441 7.785 1.00 55.59 104 THR A CA 1
ATOM 834 C C . THR A 1 104 ? 3.602 -15.523 8.831 1.00 55.59 104 THR A C 1
ATOM 836 O O . THR A 1 104 ? 2.949 -15.999 9.757 1.00 55.59 104 THR A O 1
ATOM 839 N N . GLU A 1 105 ? 3.819 -14.215 8.724 1.00 61.38 105 GLU A N 1
ATOM 840 C CA . GLU A 1 105 ? 3.259 -13.212 9.611 1.00 61.38 105 GLU A CA 1
ATOM 841 C C . GLU A 1 105 ? 1.757 -13.039 9.366 1.00 61.38 105 GLU A C 1
ATOM 843 O O . GLU A 1 105 ? 1.266 -13.058 8.231 1.00 61.38 105 GLU A O 1
ATOM 848 N N . SER A 1 106 ? 1.023 -12.847 10.463 1.00 80.88 106 SER A N 1
ATOM 849 C CA . SER A 1 106 ? -0.435 -12.704 10.478 1.00 80.88 106 SER A CA 1
ATOM 850 C C . SER A 1 106 ? -0.946 -11.609 9.534 1.00 80.88 106 SER A C 1
ATOM 852 O O . SER A 1 106 ? -2.030 -11.755 8.970 1.00 80.88 106 SER A O 1
A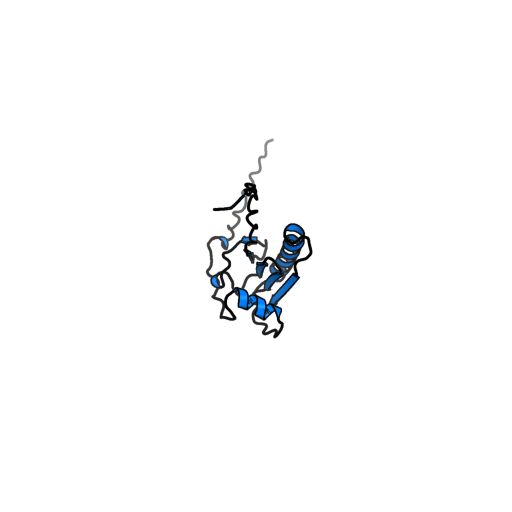TOM 854 N N . ASP A 1 107 ? -0.173 -10.540 9.316 1.00 91.12 107 ASP A N 1
ATOM 855 C CA . ASP A 1 107 ? -0.616 -9.377 8.542 1.00 91.12 107 ASP A CA 1
ATOM 856 C C . ASP A 1 107 ? -0.651 -9.614 7.030 1.00 91.12 107 ASP A C 1
ATOM 858 O O . ASP A 1 107 ? -1.601 -9.185 6.375 1.00 91.12 107 ASP A O 1
ATOM 862 N N . SER A 1 108 ? 0.324 -10.339 6.467 1.00 91.38 108 SER A N 1
ATOM 863 C CA . SER A 1 108 ? 0.298 -10.713 5.043 1.00 91.38 108 SER A CA 1
ATOM 864 C C . SER A 1 108 ? -0.900 -11.620 4.755 1.00 91.38 108 SER A C 1
ATOM 866 O O . SER A 1 108 ? -1.649 -11.403 3.801 1.00 91.38 108 SER A O 1
ATOM 868 N N . GLY A 1 109 ? -1.150 -12.595 5.637 1.00 91.69 109 GLY A N 1
ATOM 869 C CA . GLY A 1 109 ? -2.338 -13.445 5.565 1.00 91.69 109 GLY A CA 1
ATOM 870 C C . GLY A 1 109 ? -3.638 -12.639 5.629 1.00 91.69 109 GLY A C 1
ATOM 871 O O . GLY A 1 109 ? -4.500 -12.805 4.764 1.00 91.69 109 GLY A O 1
ATOM 872 N N . ALA A 1 110 ? -3.758 -11.734 6.606 1.00 93.44 110 ALA A N 1
ATOM 873 C CA . ALA A 1 110 ? -4.921 -10.861 6.762 1.00 93.44 110 ALA A CA 1
ATOM 874 C C . ALA A 1 110 ? -5.156 -9.988 5.520 1.00 93.44 110 ALA A C 1
ATOM 876 O O . ALA A 1 110 ? -6.277 -9.930 5.015 1.00 93.44 110 ALA A O 1
ATOM 877 N N . PHE A 1 111 ? -4.094 -9.398 4.964 1.00 94.94 111 PHE A N 1
ATOM 878 C CA . PHE A 1 111 ? -4.162 -8.631 3.723 1.00 94.94 111 PHE A CA 1
ATOM 879 C C . PHE A 1 111 ? -4.750 -9.457 2.575 1.00 94.94 111 PHE A C 1
ATOM 881 O O . PHE A 1 111 ? -5.685 -9.020 1.907 1.00 94.94 111 PHE A O 1
ATOM 888 N N . TRP A 1 112 ? -4.259 -10.680 2.353 1.00 93.75 112 TRP A N 1
ATOM 889 C CA . TRP A 1 112 ? -4.765 -11.516 1.262 1.00 93.75 112 TRP A CA 1
ATOM 890 C C . TRP A 1 112 ? -6.205 -11.980 1.483 1.00 93.75 112 TRP A C 1
ATOM 892 O O . TRP A 1 112 ? -6.954 -12.085 0.510 1.00 93.75 112 TRP A O 1
ATOM 902 N N . VAL A 1 113 ? -6.624 -12.221 2.730 1.00 94.00 113 VAL A N 1
ATOM 903 C CA . VAL A 1 113 ? -8.018 -12.562 3.066 1.00 94.00 113 VAL A CA 1
ATOM 904 C C . VAL A 1 113 ? -8.984 -11.459 2.627 1.00 94.00 113 VAL A C 1
ATOM 906 O O . VAL A 1 113 ? -10.034 -11.791 2.077 1.00 94.00 113 VAL A O 1
ATOM 909 N N . LEU A 1 114 ? -8.603 -10.180 2.736 1.00 94.94 114 LEU A N 1
ATOM 910 C CA . LEU A 1 114 ? -9.417 -9.048 2.261 1.00 94.94 114 LEU A CA 1
ATOM 911 C C . LEU A 1 114 ? -9.688 -9.097 0.745 1.00 94.94 114 LEU A C 1
ATOM 913 O O . LEU A 1 114 ? -10.706 -8.593 0.281 1.00 94.94 114 LEU A O 1
ATOM 917 N N . PHE A 1 115 ? -8.833 -9.766 -0.035 1.00 94.62 115 PHE A N 1
ATOM 918 C CA . PHE A 1 115 ? -9.038 -10.004 -1.470 1.00 94.62 115 PHE A CA 1
ATOM 919 C C . PHE A 1 115 ? -9.658 -11.381 -1.787 1.00 94.62 115 PHE A C 1
ATOM 921 O O . PHE A 1 115 ? -9.761 -11.762 -2.958 1.00 94.62 115 PHE A O 1
ATOM 928 N N . GLY A 1 116 ? -10.055 -12.163 -0.781 1.00 93.75 116 GLY A N 1
ATOM 929 C CA . GLY A 1 116 ? -10.571 -13.529 -0.940 1.00 93.75 116 GLY A CA 1
ATOM 930 C C . GLY A 1 116 ? -9.491 -14.618 -0.940 1.00 93.75 116 GLY A C 1
ATOM 931 O O . GLY A 1 116 ? -9.681 -15.669 -1.546 1.00 93.75 116 GLY A O 1
ATOM 932 N N . GLY A 1 117 ? -8.345 -14.363 -0.306 1.00 91.81 117 GLY A N 1
ATOM 933 C CA . GLY A 1 117 ? -7.238 -15.306 -0.132 1.00 91.81 117 GLY A CA 1
ATOM 934 C C . GLY A 1 117 ? -6.049 -15.070 -1.067 1.00 91.81 117 GLY A C 1
ATOM 935 O O . GLY A 1 117 ? -6.064 -14.205 -1.948 1.00 91.81 117 GLY A O 1
ATOM 936 N N . PHE A 1 118 ? -4.985 -15.850 -0.872 1.00 88.19 118 PHE A N 1
ATOM 937 C CA . PHE A 1 118 ? -3.794 -15.764 -1.715 1.00 88.19 118 PHE A CA 1
ATOM 938 C C . PHE A 1 118 ? -4.085 -16.305 -3.120 1.00 88.19 118 PHE A C 1
ATOM 940 O O . PHE A 1 118 ? -4.534 -17.440 -3.282 1.00 88.19 118 PHE A O 1
ATOM 947 N N . ALA A 1 119 ? -3.800 -15.500 -4.142 1.00 86.25 119 ALA A N 1
ATOM 948 C CA . ALA A 1 119 ? -3.854 -15.910 -5.539 1.00 86.25 119 ALA A CA 1
ATOM 949 C C . ALA A 1 119 ? -2.864 -15.077 -6.371 1.00 86.25 119 ALA A C 1
ATOM 951 O O . ALA A 1 119 ? -2.556 -13.949 -5.979 1.00 86.25 119 ALA A O 1
ATOM 952 N N . PRO A 1 120 ? -2.392 -15.588 -7.524 1.00 87.62 120 PRO A N 1
ATOM 953 C CA . PRO A 1 120 ? -1.481 -14.851 -8.391 1.00 87.62 120 PRO A CA 1
ATOM 954 C C . PRO A 1 120 ? -2.036 -13.486 -8.807 1.00 87.62 120 PRO A C 1
ATOM 956 O O . PRO A 1 120 ? -3.213 -13.354 -9.156 1.00 87.62 120 PRO A O 1
ATOM 959 N N . ILE A 1 121 ? -1.165 -12.480 -8.805 1.00 89.56 121 ILE A N 1
ATOM 960 C CA . ILE A 1 121 ? -1.478 -11.132 -9.274 1.00 89.56 121 ILE A CA 1
ATOM 961 C C . ILE A 1 121 ? -1.244 -11.070 -10.790 1.00 89.56 121 ILE A C 1
ATOM 963 O O . ILE A 1 121 ? -0.347 -11.718 -11.333 1.00 89.56 121 ILE A O 1
ATOM 967 N N . GLY A 1 122 ? -2.090 -10.323 -11.500 1.00 77.62 122 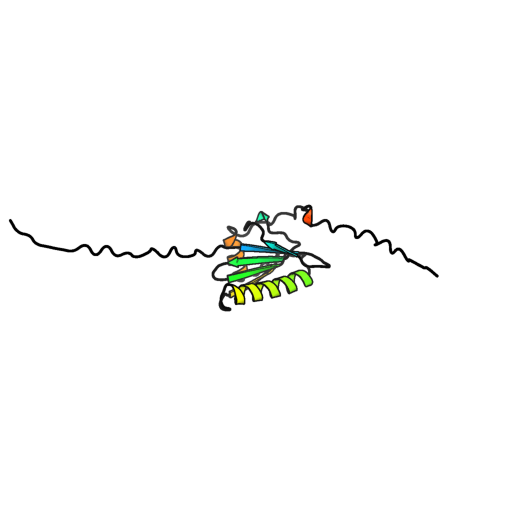GLY A N 1
ATOM 968 C CA . GLY A 1 122 ? -1.962 -10.139 -12.944 1.00 77.62 122 GLY A CA 1
ATOM 969 C C . GLY A 1 122 ? -0.764 -9.263 -13.325 1.00 77.62 122 GLY A C 1
ATOM 970 O O . GLY A 1 122 ? -0.293 -8.434 -12.547 1.00 77.62 122 GLY A O 1
ATOM 971 N N . ARG A 1 123 ? -0.288 -9.402 -14.569 1.00 74.88 123 ARG A N 1
ATOM 972 C CA . ARG A 1 123 ? 0.666 -8.439 -15.140 1.00 74.88 123 ARG A CA 1
ATOM 973 C C . ARG A 1 123 ? -0.003 -7.076 -15.316 1.00 74.88 123 ARG A C 1
ATOM 975 O O . ARG A 1 123 ? -1.164 -7.004 -15.717 1.00 74.88 123 ARG A O 1
ATOM 982 N N . LYS A 1 124 ? 0.760 -6.006 -15.076 1.00 76.88 124 LYS A N 1
ATOM 983 C CA . LYS A 1 124 ? 0.314 -4.623 -15.262 1.00 76.88 124 LYS A CA 1
ATOM 984 C C . LYS A 1 124 ? -0.187 -4.405 -16.692 1.00 76.88 124 LYS A C 1
ATOM 986 O O . LYS A 1 124 ? 0.541 -4.641 -17.657 1.00 76.88 124 LYS A O 1
ATOM 991 N N . VAL A 1 125 ? -1.422 -3.927 -16.821 1.00 66.25 125 VAL A N 1
ATOM 992 C CA . VAL A 1 125 ? -1.961 -3.434 -18.093 1.00 66.25 125 VAL A CA 1
ATOM 993 C C . VAL A 1 125 ? -1.554 -1.967 -18.210 1.00 66.25 125 VAL A C 1
ATOM 995 O O . VAL A 1 125 ? -1.879 -1.167 -17.334 1.00 66.25 125 VAL A O 1
ATOM 998 N N . ALA A 1 126 ? -0.789 -1.618 -19.245 1.00 58.41 126 ALA A N 1
ATOM 999 C CA . ALA A 1 126 ? -0.367 -0.238 -19.468 1.00 58.41 126 ALA A CA 1
ATOM 1000 C C . ALA A 1 126 ? -1.600 0.647 -19.713 1.00 58.41 126 ALA A C 1
ATOM 1002 O O . ALA A 1 126 ? -2.371 0.377 -20.632 1.00 58.41 126 ALA A O 1
ATOM 1003 N N . ASN A 1 127 ? -1.780 1.687 -18.896 1.00 59.16 127 ASN A N 1
ATOM 1004 C CA . ASN A 1 127 ? -2.823 2.693 -19.099 1.00 59.16 127 ASN A CA 1
ATOM 1005 C C . ASN A 1 127 ? -2.214 3.954 -19.722 1.00 59.16 127 ASN A C 1
ATOM 1007 O O . ASN A 1 127 ? -1.056 4.272 -19.467 1.00 59.16 127 ASN A O 1
ATOM 1011 N N . ASP A 1 128 ? -3.006 4.692 -20.503 1.00 54.84 128 ASP A N 1
ATOM 1012 C CA . ASP A 1 128 ? -2.584 5.915 -21.214 1.00 54.84 128 ASP A CA 1
ATOM 1013 C C . ASP A 1 128 ? -1.981 6.979 -20.267 1.00 54.84 128 ASP A C 1
ATOM 1015 O O . ASP A 1 128 ? -1.024 7.669 -20.615 1.00 54.84 128 ASP A O 1
ATOM 1019 N N . ASP A 1 129 ? -2.436 7.004 -19.006 1.00 56.62 129 ASP A N 1
ATOM 1020 C CA . ASP A 1 129 ? -1.872 7.822 -17.922 1.00 56.62 129 ASP A CA 1
ATOM 1021 C C . ASP A 1 129 ? -0.356 7.599 -17.710 1.00 56.62 129 ASP A C 1
ATOM 1023 O O . ASP A 1 129 ? 0.333 8.496 -17.223 1.00 56.62 129 ASP A O 1
ATOM 1027 N N . ASP A 1 130 ? 0.197 6.425 -18.041 1.00 56.19 130 ASP A N 1
ATOM 1028 C CA . ASP A 1 130 ? 1.625 6.106 -17.877 1.00 56.19 130 ASP A CA 1
ATOM 1029 C C . ASP A 1 130 ? 2.520 6.769 -18.947 1.00 56.19 130 ASP A C 1
ATOM 1031 O O . ASP A 1 130 ? 3.750 6.786 -18.815 1.00 56.19 130 ASP A O 1
ATOM 1035 N N . ILE A 1 131 ? 1.928 7.375 -19.982 1.00 52.38 131 ILE A N 1
ATOM 1036 C CA . ILE A 1 131 ? 2.645 8.115 -21.021 1.00 52.38 131 ILE A CA 1
ATOM 1037 C C . ILE A 1 131 ? 2.949 9.525 -20.502 1.00 52.38 131 ILE A C 1
ATOM 1039 O O . ILE A 1 131 ? 2.122 10.434 -20.519 1.00 52.38 131 ILE A O 1
ATOM 1043 N N . VAL A 1 132 ? 4.179 9.742 -20.034 1.00 53.72 132 VAL A N 1
ATOM 1044 C CA . VAL A 1 132 ? 4.682 11.093 -19.738 1.00 53.72 132 VAL A CA 1
ATOM 1045 C C . VAL A 1 132 ? 4.679 11.907 -21.043 1.00 53.72 132 VAL A C 1
ATOM 1047 O O . VAL A 1 132 ? 5.356 11.490 -21.990 1.00 53.72 132 VAL A O 1
ATOM 1050 N N . PRO A 1 133 ? 4.001 13.072 -21.128 1.00 44.97 133 PRO A N 1
ATOM 1051 C CA . PRO A 1 133 ? 4.118 13.933 -22.296 1.00 44.97 133 PRO A CA 1
ATOM 1052 C C . PRO A 1 133 ? 5.591 14.304 -22.473 1.00 44.97 133 PRO A C 1
ATOM 1054 O O . PRO A 1 133 ? 6.205 14.883 -21.572 1.00 44.97 133 PRO A O 1
ATOM 1057 N N . LYS A 1 134 ? 6.190 13.941 -23.613 1.00 39.75 134 LYS A N 1
ATOM 1058 C CA . LYS A 1 134 ? 7.538 14.400 -23.964 1.00 39.75 134 LYS A CA 1
ATOM 1059 C C . LYS A 1 134 ? 7.508 15.929 -23.956 1.00 39.75 134 LYS A C 1
ATOM 1061 O O . LYS A 1 134 ? 6.847 16.529 -24.797 1.00 39.75 134 LYS A O 1
ATOM 1066 N N . LEU A 1 135 ? 8.198 16.545 -22.994 1.00 44.75 135 LEU A N 1
ATOM 1067 C CA . LEU A 1 135 ? 8.399 17.992 -22.924 1.00 44.75 135 LEU A CA 1
ATOM 1068 C C . LEU A 1 135 ? 8.968 18.470 -24.264 1.00 44.75 135 LEU A C 1
ATOM 1070 O O . LEU A 1 135 ? 10.136 18.234 -24.571 1.00 44.75 135 LEU A O 1
ATOM 1074 N N . THR A 1 136 ? 8.146 19.136 -25.070 1.00 41.19 136 THR A N 1
ATOM 1075 C CA . THR A 1 136 ? 8.631 19.899 -26.218 1.00 41.19 136 THR A CA 1
ATOM 1076 C C . THR A 1 136 ? 9.476 21.058 -25.684 1.00 41.19 136 THR A C 1
ATOM 1078 O O . THR A 1 136 ? 8.996 21.778 -24.801 1.00 41.19 136 THR A O 1
ATOM 1081 N N . PRO A 1 137 ? 10.715 21.272 -26.162 1.00 42.56 137 PRO A N 1
ATOM 1082 C CA . PRO A 1 137 ? 11.546 22.357 -25.657 1.00 42.56 137 PRO A CA 1
ATOM 1083 C C . PRO A 1 137 ? 10.871 23.708 -25.932 1.00 42.56 137 PRO A C 1
ATOM 1085 O O . PRO A 1 137 ? 10.467 23.998 -27.060 1.00 42.56 137 PRO A O 1
ATOM 1088 N N . ARG A 1 138 ? 10.734 24.535 -24.885 1.00 41.62 138 ARG A N 1
ATOM 1089 C CA . ARG A 1 138 ? 10.233 25.911 -24.997 1.00 41.62 138 ARG A CA 1
ATOM 1090 C C . ARG A 1 138 ? 11.152 26.695 -25.930 1.00 41.62 138 ARG A C 1
ATOM 1092 O O . ARG A 1 138 ? 12.328 26.889 -25.637 1.00 41.62 138 ARG A O 1
ATOM 1099 N N . LYS A 1 139 ? 10.593 27.174 -27.038 1.00 39.47 139 LYS A N 1
ATOM 1100 C CA . LYS A 1 139 ? 11.248 28.119 -27.941 1.00 39.47 139 LYS A CA 1
ATOM 1101 C C . LYS A 1 139 ? 11.291 29.480 -27.233 1.00 39.47 139 LYS A C 1
ATOM 1103 O O . LYS A 1 139 ? 10.267 30.148 -27.119 1.00 39.47 139 LYS A O 1
ATOM 1108 N N . LEU A 1 140 ? 12.448 29.844 -26.682 1.00 39.94 140 LEU A N 1
ATOM 1109 C CA . LEU A 1 140 ? 12.699 31.184 -26.150 1.00 39.94 140 LEU A CA 1
ATOM 1110 C C . LEU A 1 140 ? 12.905 32.140 -27.328 1.00 39.94 140 LEU A C 1
ATOM 1112 O O . LEU A 1 140 ? 13.867 32.000 -28.080 1.00 39.94 140 LEU A O 1
ATOM 1116 N N . TYR A 1 141 ? 11.999 33.099 -27.485 1.00 37.09 141 TYR A N 1
ATOM 1117 C CA . TYR A 1 141 ? 12.218 34.252 -28.350 1.00 37.09 141 TYR A CA 1
ATOM 1118 C C . TYR A 1 141 ? 12.878 35.349 -27.518 1.00 37.09 141 TYR A C 1
ATOM 1120 O O . TYR A 1 141 ? 12.346 35.762 -26.489 1.00 37.09 141 TYR A O 1
ATOM 1128 N N . TRP A 1 142 ? 14.055 35.786 -27.954 1.00 37.34 142 TRP A N 1
ATOM 1129 C CA . TRP A 1 142 ? 14.698 37.000 -27.474 1.00 37.34 142 TRP A CA 1
ATOM 1130 C C . TRP A 1 142 ? 14.091 38.181 -28.238 1.00 37.34 142 TRP A C 1
ATOM 1132 O O . TRP A 1 142 ? 14.004 38.146 -29.463 1.00 37.34 142 TRP A O 1
ATOM 1142 N N . TYR A 1 143 ? 13.665 39.222 -27.528 1.00 36.88 143 TYR A N 1
ATOM 1143 C CA . TYR A 1 143 ? 13.447 40.529 -28.139 1.00 36.88 143 TYR A CA 1
ATOM 1144 C C . TYR A 1 143 ? 14.682 41.372 -27.833 1.00 36.88 143 TYR A C 1
ATOM 1146 O O . TYR A 1 143 ? 14.951 41.666 -26.671 1.00 36.88 143 TYR A O 1
ATOM 1154 N N . SER A 1 144 ? 15.444 41.734 -28.865 1.00 44.22 144 SER A N 1
ATOM 1155 C CA . SER A 1 144 ? 16.366 42.867 -28.790 1.00 44.22 144 SER A CA 1
ATOM 1156 C C . SER A 1 144 ? 15.727 44.050 -29.499 1.00 44.22 144 SER A C 1
ATOM 1158 O O . SER A 1 144 ? 15.317 43.916 -30.652 1.00 44.22 144 SER A O 1
ATOM 1160 N N . SER A 1 145 ? 15.693 45.206 -28.858 1.00 42.00 145 SER A N 1
ATOM 1161 C CA . SER A 1 145 ? 15.599 46.520 -29.509 1.00 42.00 145 SER A CA 1
ATOM 1162 C C . SER A 1 145 ? 16.203 47.502 -28.498 1.00 42.00 145 SER A C 1
ATOM 1164 O O . SER A 1 145 ? 15.755 47.510 -27.353 1.00 42.00 145 SER A O 1
ATOM 1166 N N . SER A 1 146 ? 17.432 47.976 -28.727 1.00 58.28 146 SER A N 1
ATOM 1167 C CA . SER A 1 146 ? 17.817 49.140 -29.554 1.00 58.28 146 SER A CA 1
ATOM 1168 C C . SER A 1 146 ? 17.535 50.452 -28.840 1.00 58.28 146 SER A C 1
ATOM 1170 O O . SER A 1 146 ? 16.343 50.755 -28.640 1.00 58.28 146 SER A O 1
#

Secondary structure (DSSP, 8-state):
-------------------PPPPEEEEEE-SSS-EEEEE-SSGGG--SSSEEEEE-SSEEEEEE-TT--HHHHHHHHHHHHHHHHHHSTTTSEEEEEETT-----HHHHHHHHHTTS--PPPPPPPPGGG-----PPP--------

Organism: NCBI:txid1240361

InterPro domains:
  IPR007122 Villin/Gelsolin [PTHR11977] (5-142)
  IPR007122 Villin/Gelsolin [SM00262] (21-118)
  IPR007123 Gelsolin-like domain [PF00626] (34-100)

Radius of gyration: 24.95 Å; Cα contacts (8 Å, |Δi|>4): 188; chains: 1; bounding box: 83×66×62 Å

Solvent-accessible surface area (backbone atoms only — not comparable to full-atom values): 9279 Å² total; per-residue (Å²): 133,90,88,82,89,85,88,77,81,84,74,82,72,75,78,75,77,77,83,74,78,76,69,44,26,32,39,24,39,57,90,92,60,73,43,78,45,82,47,70,81,49,63,83,67,47,36,48,57,35,23,34,38,40,43,44,89,64,37,36,35,38,38,38,16,68,65,38,51,72,69,20,52,56,51,43,52,56,48,52,53,49,47,29,51,74,77,40,78,61,68,47,45,78,46,80,34,56,49,93,58,85,60,92,46,70,62,51,53,53,56,26,48,78,66,78,41,90,70,89,67,51,81,78,76,89,54,79,86,74,61,73,78,79,81,74,81,81,82,81,80,82,85,86,80,134

Nearest PDB structures (foldseek):
  4s10-assembly1_C  TM=8.966E-01  e=4.017E-11  Homo sapiens
  1kcq-assembly1_A  TM=8.921E-01  e=4.175E-10  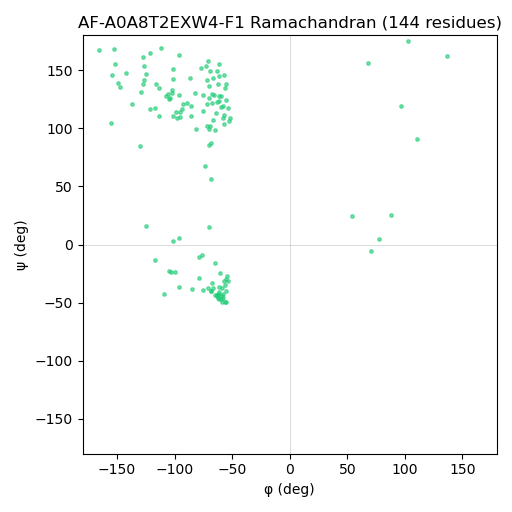Homo sapiens
  1jhw-assembly1_A  TM=8.376E-01  e=4.456E-10  Homo sapiens
  6qw3-assembly1_A  TM=7.979E-01  e=3.016E-10  Homo sapiens
  5fae-assembly1_A  TM=8.718E-01  e=2.265E-09  Homo sapiens

Mean predicted aligned error: 12.24 Å

Foldseek 3Di:
DDDDDDDDDPPPPPPPPPPDDDKWKWWWDDDPDTDIDTDPPALQVDAQQTWMWIDDQAEIEIEHRVNYDPVRSVVVVVVRCVCCVPVVVVHHYYYYHYPPDPDVDPVNQVVQVSNVGDDDGDHDDDDPVVDDPDDDDDDDDDDDDD

Sequence (146 aa):
MYYTLEGGVVSGFKTVEEEVFETQLYTCKGKRAIRFKQVPFARSSLNHDDVFILDTEEKIYQFNGANSNIQERAKALEVVQYLKDKYHEGTCDVAIVDDGKLDTESDSGAFWVLFGGFAPIGRKVANDDDIVPKLTPRKLYWYSSS